Protein AF-A0A562NLX7-F1 (afdb_monomer_lite)

Foldseek 3Di:
DDDPDPPDLDADDDDPDDDPVNVVVRVVSVVVVVVVVPPDPDDDPDDPAWDWDADPVGWIWTWGADPVRDIDIDTD

Structure (mmCIF, N/CA/C/O backbone):
data_AF-A0A562NLX7-F1
#
_entry.id   AF-A0A562NLX7-F1
#
loop_
_atom_site.group_PDB
_atom_site.id
_atom_site.type_symbol
_atom_site.label_atom_id
_atom_site.label_alt_id
_atom_site.label_comp_id
_atom_site.label_asym_id
_atom_site.label_entity_id
_atom_site.label_seq_id
_atom_site.pdbx_PDB_ins_code
_atom_site.Cartn_x
_atom_site.Cartn_y
_atom_site.Cartn_z
_atom_site.occupancy
_atom_site.B_iso_or_equiv
_atom_site.auth_seq_id
_atom_site.auth_comp_id
_atom_site.auth_asym_id
_atom_site.auth_atom_id
_atom_site.pdbx_PDB_model_num
ATOM 1 N N . MET A 1 1 ? -20.662 -7.436 -11.154 1.00 39.06 1 MET A N 1
ATOM 2 C CA . MET A 1 1 ? -20.264 -6.027 -11.365 1.00 39.06 1 MET A CA 1
ATOM 3 C C . MET A 1 1 ? -18.752 -6.007 -11.588 1.00 39.06 1 MET A C 1
ATOM 5 O O . MET A 1 1 ? -18.021 -6.445 -10.710 1.00 39.06 1 MET A O 1
ATOM 9 N N . LYS A 1 2 ? -18.280 -5.694 -12.804 1.00 36.41 2 LYS A N 1
ATOM 10 C CA . LYS A 1 2 ? -16.855 -5.794 -13.174 1.00 36.41 2 LYS A CA 1
ATOM 11 C C . LYS A 1 2 ? -16.099 -4.591 -12.599 1.00 36.41 2 LYS A C 1
ATOM 13 O O . LYS A 1 2 ? -16.424 -3.460 -12.940 1.00 36.41 2 LYS A O 1
ATOM 18 N N . ARG A 1 3 ? -15.118 -4.837 -11.727 1.00 37.19 3 ARG A N 1
ATOM 19 C CA . ARG A 1 3 ? -14.187 -3.808 -11.237 1.00 37.19 3 ARG A CA 1
ATOM 20 C C . ARG A 1 3 ? -13.440 -3.200 -12.436 1.00 37.19 3 ARG A C 1
ATOM 22 O O . ARG A 1 3 ? -12.901 -3.984 -13.221 1.00 37.19 3 ARG A O 1
ATOM 29 N N . PRO A 1 4 ? -13.377 -1.867 -12.605 1.00 41.41 4 PRO A N 1
ATOM 30 C CA . PRO A 1 4 ? -12.476 -1.281 -13.583 1.00 41.41 4 PRO A CA 1
ATOM 31 C C . PRO A 1 4 ? -11.052 -1.579 -13.114 1.00 41.41 4 PRO A C 1
ATOM 33 O O . PRO A 1 4 ? -10.658 -1.218 -12.004 1.00 41.41 4 PRO A O 1
ATOM 36 N N . LEU A 1 5 ? -10.303 -2.318 -13.928 1.00 48.97 5 LEU A N 1
ATOM 37 C CA . LEU A 1 5 ? -8.871 -2.482 -13.729 1.00 48.97 5 LEU A CA 1
ATOM 38 C C . LEU A 1 5 ? -8.270 -1.072 -13.735 1.00 48.97 5 LEU A C 1
ATOM 40 O O . LEU A 1 5 ? -8.509 -0.317 -14.679 1.00 48.97 5 LEU A O 1
ATOM 44 N N . LEU A 1 6 ? -7.54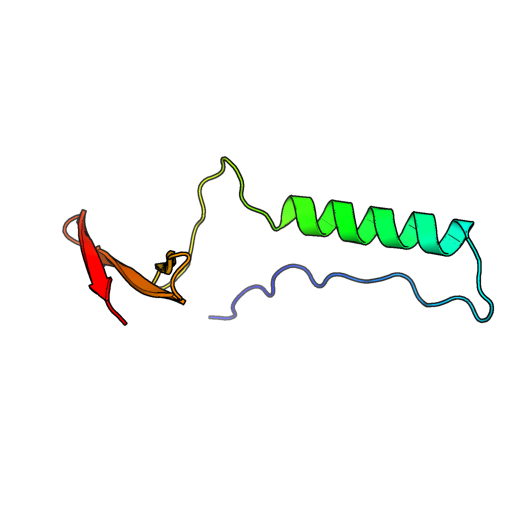4 -0.711 -12.66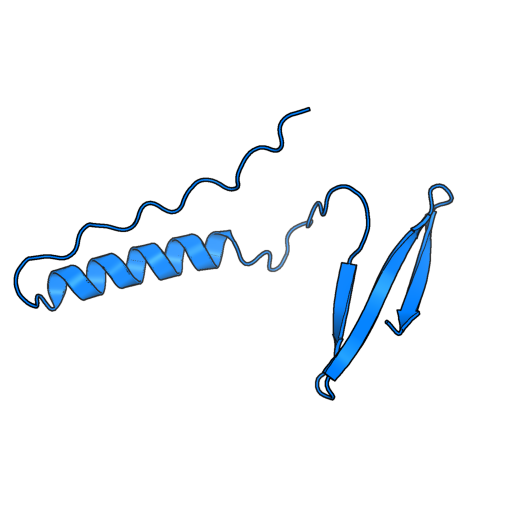9 1.00 51.59 6 LEU A N 1
ATOM 45 C CA . LEU A 1 6 ? -6.623 0.429 -12.672 1.00 51.59 6 LEU A CA 1
ATOM 46 C C . LEU A 1 6 ? -5.916 0.441 -14.029 1.00 51.59 6 LEU A C 1
ATOM 48 O O . LEU A 1 6 ? -5.399 -0.603 -14.431 1.00 51.59 6 LEU A O 1
ATOM 52 N N . GLY A 1 7 ? -5.994 1.568 -14.748 1.00 54.28 7 GLY A N 1
ATOM 53 C CA . GLY A 1 7 ? -5.506 1.687 -16.121 1.00 54.28 7 GLY A CA 1
ATOM 54 C C . GLY A 1 7 ? -4.168 0.974 -16.273 1.00 54.28 7 GLY A C 1
ATOM 55 O O . GLY A 1 7 ? -3.229 1.247 -15.529 1.00 54.28 7 GLY A O 1
ATOM 56 N N . SER A 1 8 ? -4.119 -0.014 -17.164 1.00 61.28 8 SER A N 1
ATOM 57 C CA . SER A 1 8 ? -2.939 -0.852 -17.336 1.00 61.28 8 SER A CA 1
ATOM 58 C C . SER A 1 8 ? -1.756 0.032 -17.721 1.00 61.28 8 SER A C 1
ATOM 60 O O . SER A 1 8 ? -1.766 0.627 -18.802 1.00 61.28 8 SER A O 1
ATOM 62 N N . VAL A 1 9 ? -0.749 0.121 -16.849 1.00 65.88 9 VAL A N 1
ATOM 63 C CA . VAL A 1 9 ? 0.518 0.784 -17.165 1.00 65.88 9 VAL A CA 1
ATOM 64 C C . VAL A 1 9 ? 1.129 0.047 -18.351 1.00 65.88 9 VAL A C 1
ATOM 66 O O . VAL A 1 9 ? 1.526 -1.113 -18.235 1.00 65.88 9 VAL A O 1
ATOM 69 N N . ARG A 1 10 ? 1.171 0.704 -19.512 1.00 73.62 10 ARG A N 1
ATOM 70 C CA . ARG A 1 10 ? 1.818 0.168 -20.708 1.00 73.62 10 ARG A CA 1
ATOM 71 C C . ARG A 1 10 ? 3.229 0.729 -20.779 1.00 73.62 10 ARG A C 1
ATOM 73 O O . ARG A 1 10 ? 3.423 1.888 -21.134 1.00 73.62 10 ARG A O 1
ATOM 80 N N . LEU A 1 11 ? 4.199 -0.094 -20.397 1.00 77.19 11 LEU A N 1
ATOM 81 C CA . LEU A 1 11 ? 5.609 0.267 -20.475 1.00 77.19 11 LEU A CA 1
ATOM 82 C C . LEU A 1 11 ? 6.086 0.248 -21.940 1.00 77.19 11 LEU A C 1
ATOM 84 O O . LEU A 1 11 ? 5.601 -0.577 -22.717 1.00 77.19 11 LEU A O 1
ATOM 88 N N . PRO A 1 12 ? 7.022 1.133 -22.328 1.00 76.38 12 PRO A N 1
ATOM 89 C CA . PRO A 1 12 ? 7.690 1.054 -23.622 1.00 76.38 12 PRO A CA 1
ATOM 90 C C . PRO A 1 12 ? 8.501 -0.239 -23.759 1.00 76.38 12 PRO A C 1
ATOM 92 O O . PRO A 1 12 ? 9.177 -0.651 -22.808 1.00 76.38 12 PRO A O 1
ATOM 95 N N . ASP A 1 13 ? 8.486 -0.829 -24.954 1.00 81.00 13 ASP A N 1
ATOM 96 C CA . ASP A 1 13 ? 9.275 -2.021 -25.264 1.00 81.00 13 ASP A CA 1
ATOM 97 C C . ASP A 1 13 ? 10.777 -1.758 -25.094 1.00 81.00 13 ASP A C 1
ATOM 99 O O . ASP A 1 13 ? 11.277 -0.645 -25.291 1.00 81.00 13 ASP A O 1
ATOM 103 N N . ALA A 1 14 ? 11.513 -2.789 -24.679 1.00 78.62 14 ALA A N 1
ATOM 104 C CA . ALA A 1 14 ? 12.953 -2.676 -24.525 1.00 78.62 14 ALA A CA 1
ATOM 105 C C . ALA A 1 14 ? 13.650 -2.609 -25.890 1.00 78.62 14 ALA A C 1
ATOM 107 O O . ALA A 1 14 ? 13.387 -3.455 -26.745 1.00 78.62 14 ALA A O 1
ATOM 108 N N . PRO A 1 15 ? 14.551 -1.633 -26.105 1.00 80.50 15 PRO A N 1
ATOM 109 C CA . PRO A 1 15 ? 15.365 -1.620 -27.308 1.00 80.50 15 PRO A CA 1
ATOM 110 C C . PRO A 1 15 ? 16.332 -2.821 -27.311 1.00 80.50 15 PRO A C 1
ATOM 112 O O . PRO A 1 15 ? 16.748 -3.279 -26.245 1.00 80.50 15 PRO A O 1
ATOM 115 N N . PRO A 1 16 ? 16.738 -3.312 -28.495 1.00 83.00 16 PRO A N 1
ATOM 116 C CA . PRO A 1 16 ? 17.622 -4.476 -28.635 1.00 83.00 16 PRO A CA 1
ATOM 117 C C . PRO A 1 16 ? 19.058 -4.233 -28.141 1.00 83.00 16 PRO A C 1
ATOM 119 O O . PRO A 1 16 ? 19.824 -5.177 -27.980 1.00 83.00 16 PRO A O 1
ATOM 122 N N . ALA A 1 17 ? 19.429 -2.976 -27.892 1.00 90.62 17 ALA A N 1
ATOM 123 C CA . ALA A 1 17 ? 20.690 -2.582 -27.282 1.00 90.62 17 ALA A CA 1
ATOM 124 C C . ALA A 1 17 ? 20.440 -1.485 -26.243 1.00 90.62 17 ALA A C 1
ATOM 126 O O . ALA A 1 17 ? 19.468 -0.730 -26.340 1.00 90.62 17 ALA A O 1
ATOM 127 N N . TYR A 1 18 ? 21.333 -1.383 -25.258 1.00 87.56 18 TYR A N 1
ATOM 128 C CA . TYR A 1 18 ? 21.239 -0.343 -24.241 1.00 87.56 18 TYR A CA 1
ATOM 129 C C . TYR A 1 18 ? 21.322 1.050 -24.875 1.00 87.56 18 TYR A C 1
ATOM 131 O O . TYR A 1 18 ? 22.242 1.356 -25.631 1.00 87.56 18 TYR A O 1
ATOM 139 N N . SER A 1 19 ? 20.363 1.907 -24.531 1.00 89.25 19 SER A N 1
ATOM 140 C CA . SER A 1 19 ? 20.337 3.309 -24.932 1.00 89.25 19 SER A CA 1
ATOM 141 C C . SER A 1 19 ? 19.994 4.159 -23.722 1.00 89.25 19 SER A C 1
ATOM 143 O O . SER A 1 19 ? 18.903 4.053 -23.161 1.00 89.25 19 SER A O 1
ATOM 145 N N . GLN A 1 20 ? 20.919 5.039 -23.340 1.00 89.31 20 GLN A N 1
ATOM 146 C CA . GLN A 1 20 ? 20.730 5.944 -22.209 1.00 89.31 20 GLN A CA 1
ATOM 147 C C . GLN A 1 20 ? 19.509 6.853 -22.410 1.00 89.31 20 GLN A C 1
ATOM 149 O O . GLN A 1 20 ? 18.751 7.089 -21.474 1.00 89.31 20 GLN A O 1
ATOM 154 N N . MET A 1 21 ? 19.274 7.326 -23.640 1.00 88.00 21 MET A N 1
ATOM 155 C CA . MET A 1 21 ? 18.105 8.156 -23.945 1.00 88.00 21 MET A CA 1
ATOM 156 C C . MET A 1 21 ? 16.791 7.380 -23.803 1.00 88.00 21 MET A C 1
ATOM 158 O O . MET A 1 21 ? 15.822 7.921 -23.271 1.00 88.00 21 MET A O 1
ATOM 162 N N . ALA A 1 22 ? 16.761 6.117 -24.240 1.00 87.69 22 ALA A N 1
ATOM 163 C CA . ALA A 1 22 ? 15.580 5.266 -24.097 1.00 87.69 22 ALA A CA 1
ATOM 164 C C . ALA A 1 22 ? 15.275 4.970 -22.620 1.00 87.69 22 ALA A C 1
ATOM 166 O O . ALA A 1 22 ? 14.114 5.003 -22.212 1.00 87.69 22 ALA A O 1
ATOM 167 N N . GLU A 1 23 ? 16.311 4.758 -21.808 1.00 89.19 23 GLU A N 1
ATOM 168 C CA . GLU A 1 23 ? 16.155 4.493 -20.377 1.00 89.19 23 GLU A CA 1
ATOM 169 C C . GLU A 1 23 ? 15.664 5.728 -19.607 1.00 89.19 23 GLU A C 1
ATOM 171 O O . GLU A 1 23 ? 14.747 5.630 -18.794 1.00 89.19 23 GLU A O 1
ATOM 176 N N . ILE A 1 24 ? 16.177 6.922 -19.930 1.00 90.38 24 ILE A N 1
ATOM 177 C CA . ILE A 1 24 ? 15.679 8.185 -19.358 1.00 90.38 24 ILE A CA 1
ATOM 178 C C . ILE A 1 24 ? 14.193 8.385 -19.689 1.00 90.38 24 ILE A C 1
ATOM 180 O O . ILE A 1 24 ? 13.412 8.786 -18.823 1.00 90.38 24 ILE A O 1
ATOM 184 N N . ALA A 1 25 ? 13.783 8.108 -20.930 1.00 88.38 25 ALA A N 1
ATOM 185 C CA . ALA A 1 25 ? 12.387 8.230 -21.338 1.00 88.38 25 ALA A CA 1
ATOM 186 C C . ALA A 1 25 ? 11.483 7.234 -20.594 1.00 88.38 25 ALA A C 1
ATOM 188 O O . ALA A 1 25 ? 10.421 7.622 -20.104 1.00 88.38 25 ALA A O 1
ATOM 189 N N . ARG A 1 26 ? 11.920 5.976 -20.452 1.00 86.44 26 ARG A N 1
ATOM 190 C CA . ARG A 1 26 ? 11.203 4.949 -19.684 1.00 86.44 26 ARG A CA 1
ATOM 191 C C . ARG A 1 26 ? 11.040 5.355 -18.219 1.00 86.44 26 ARG A C 1
ATOM 193 O O . ARG A 1 26 ? 9.922 5.308 -17.710 1.00 86.44 26 ARG A O 1
ATOM 200 N N . ASN A 1 27 ? 12.113 5.800 -17.568 1.00 89.69 27 ASN A N 1
ATOM 201 C CA . ASN A 1 27 ? 12.079 6.185 -16.155 1.00 89.69 27 ASN A CA 1
ATOM 202 C C . ASN A 1 27 ? 11.115 7.347 -15.905 1.00 89.69 27 ASN A C 1
ATOM 204 O O . ASN A 1 27 ? 10.314 7.279 -14.978 1.00 89.69 27 ASN A O 1
ATOM 208 N N . ARG A 1 28 ? 11.076 8.344 -16.799 1.00 88.12 28 ARG A N 1
ATOM 209 C CA . ARG A 1 28 ? 10.096 9.441 -16.718 1.00 88.12 28 ARG A CA 1
ATOM 210 C C . ARG A 1 28 ? 8.648 8.958 -16.779 1.00 88.12 28 ARG A C 1
ATOM 212 O O . ARG A 1 28 ? 7.807 9.490 -16.060 1.00 88.12 28 ARG A O 1
ATOM 219 N N . VAL A 1 29 ? 8.342 7.970 -17.624 1.00 86.25 29 VAL A N 1
ATOM 220 C CA . VAL A 1 29 ? 6.987 7.396 -17.712 1.00 86.25 29 VAL A CA 1
ATOM 221 C C . VAL A 1 29 ? 6.631 6.664 -16.419 1.00 86.25 29 VAL A C 1
ATOM 223 O O . VAL A 1 29 ? 5.546 6.873 -15.883 1.00 86.25 29 VAL A O 1
ATOM 226 N N . ILE A 1 30 ? 7.553 5.858 -15.884 1.00 84.69 30 ILE A N 1
ATOM 227 C CA . ILE A 1 30 ? 7.348 5.140 -14.618 1.00 84.69 30 ILE A CA 1
ATOM 228 C C . ILE A 1 30 ? 7.107 6.127 -13.472 1.00 84.69 30 ILE A C 1
ATOM 230 O O . ILE A 1 30 ? 6.132 5.985 -12.739 1.00 84.69 30 ILE A O 1
ATOM 234 N N . GLU A 1 31 ? 7.951 7.150 -13.341 1.00 85.06 31 GLU A N 1
ATOM 235 C CA . GLU A 1 31 ? 7.830 8.174 -12.301 1.00 85.06 31 GLU A CA 1
ATOM 236 C C . GLU A 1 31 ? 6.516 8.955 -12.413 1.00 85.06 31 GLU A C 1
ATOM 238 O O . GLU A 1 31 ? 5.837 9.167 -11.406 1.00 85.06 31 GLU A O 1
ATOM 243 N N . ALA A 1 32 ? 6.113 9.335 -13.629 1.00 82.81 32 ALA A N 1
ATOM 244 C CA . ALA A 1 32 ? 4.866 10.055 -13.865 1.00 82.81 32 ALA A CA 1
ATOM 245 C C . ALA A 1 32 ? 3.63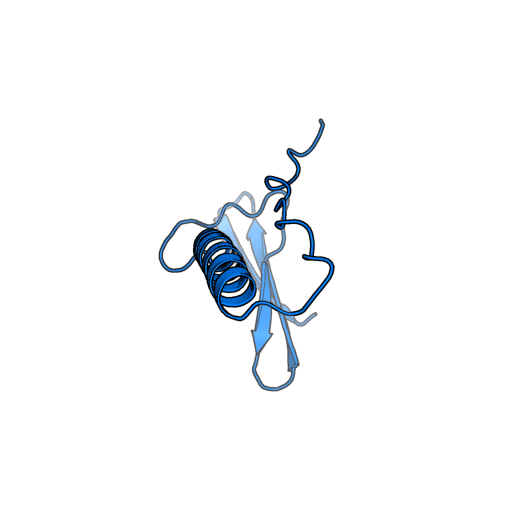0 9.221 -13.491 1.00 82.81 32 ALA A C 1
ATOM 247 O O . ALA A 1 32 ? 2.715 9.733 -12.843 1.00 82.81 32 ALA A O 1
ATOM 248 N N . GLU A 1 33 ? 3.591 7.940 -13.860 1.00 78.50 33 GLU A N 1
ATOM 249 C CA . GLU A 1 33 ? 2.469 7.053 -13.522 1.00 78.50 33 GLU A CA 1
ATOM 250 C C . GLU A 1 33 ? 2.460 6.662 -12.036 1.00 78.50 33 GLU A C 1
ATOM 252 O O . GLU A 1 33 ? 1.399 6.576 -11.405 1.00 78.50 33 GLU A O 1
ATOM 257 N N . PHE A 1 34 ? 3.636 6.506 -11.427 1.00 73.06 34 PHE A N 1
ATOM 258 C CA . PHE A 1 34 ? 3.755 6.256 -9.994 1.00 73.06 34 PHE A CA 1
ATOM 259 C C . PHE A 1 34 ? 3.281 7.463 -9.174 1.00 73.06 34 PHE A C 1
ATOM 261 O O . PHE A 1 34 ? 2.510 7.301 -8.225 1.00 73.06 34 PHE A O 1
ATOM 268 N N . ALA A 1 35 ? 3.644 8.683 -9.585 1.00 71.50 35 ALA A N 1
ATOM 269 C CA . ALA A 1 35 ? 3.167 9.918 -8.965 1.00 71.50 35 ALA A CA 1
ATOM 270 C C . ALA A 1 35 ? 1.638 10.074 -9.055 1.00 71.50 35 ALA A C 1
ATOM 272 O O . ALA A 1 35 ? 1.020 10.563 -8.112 1.00 71.50 35 ALA A O 1
ATOM 273 N N . LYS A 1 36 ? 1.008 9.613 -10.145 1.00 68.94 36 LYS A N 1
ATOM 274 C CA . LYS A 1 36 ? -0.462 9.595 -10.285 1.00 68.94 36 LYS A CA 1
ATOM 275 C C . LYS A 1 36 ? -1.134 8.571 -9.369 1.00 68.94 36 LYS A C 1
ATOM 277 O O . LYS A 1 36 ? -2.253 8.795 -8.912 1.00 68.94 36 LYS A O 1
ATOM 282 N N . THR A 1 37 ? -0.460 7.455 -9.100 1.00 61.44 37 THR A N 1
ATOM 283 C CA . THR A 1 37 ? -0.975 6.381 -8.234 1.00 61.44 37 THR A CA 1
ATOM 284 C C . THR A 1 37 ? -0.812 6.719 -6.751 1.00 61.44 37 THR A C 1
ATOM 286 O O . THR A 1 37 ? -1.616 6.299 -5.915 1.00 61.44 37 THR A O 1
ATOM 289 N N . PHE A 1 38 ? 0.200 7.512 -6.406 1.00 61.12 38 PHE A N 1
ATOM 290 C CA . PHE A 1 38 ? 0.461 7.926 -5.038 1.00 61.12 38 PHE A CA 1
ATOM 291 C C . PHE A 1 38 ? -0.478 9.066 -4.620 1.00 61.12 38 PHE A C 1
ATOM 293 O O . PHE A 1 38 ? -0.221 10.246 -4.851 1.00 61.12 38 PHE A O 1
ATOM 300 N N . ARG A 1 39 ? -1.601 8.703 -3.991 1.00 57.09 39 ARG A N 1
ATOM 301 C CA . ARG A 1 39 ? -2.645 9.631 -3.527 1.00 57.09 39 ARG A CA 1
ATOM 302 C C . ARG A 1 39 ? -2.183 10.441 -2.305 1.00 57.09 39 ARG A C 1
ATOM 304 O O . ARG A 1 39 ? -2.633 10.220 -1.185 1.00 57.09 39 ARG A O 1
ATOM 311 N N . LYS A 1 40 ? -1.267 11.389 -2.507 1.00 54.22 40 LYS A N 1
ATOM 312 C CA . LYS A 1 40 ? -0.937 12.434 -1.527 1.00 54.22 40 LYS A CA 1
ATOM 313 C C . LYS A 1 40 ? -1.897 13.614 -1.703 1.00 54.22 40 LYS A C 1
ATOM 315 O O . LYS A 1 40 ? -1.954 14.201 -2.778 1.00 54.22 40 LYS A O 1
ATOM 320 N N . GLY A 1 41 ? -2.643 13.960 -0.652 1.00 45.16 41 GLY A N 1
ATOM 321 C CA . GLY A 1 41 ? -3.499 15.156 -0.623 1.00 45.16 41 GLY A CA 1
ATOM 322 C C . GLY A 1 41 ? -4.798 15.072 -1.436 1.00 45.16 41 GLY A C 1
ATOM 323 O O . GLY A 1 41 ? -5.320 16.109 -1.834 1.00 45.16 41 GLY A O 1
ATOM 324 N N . ARG A 1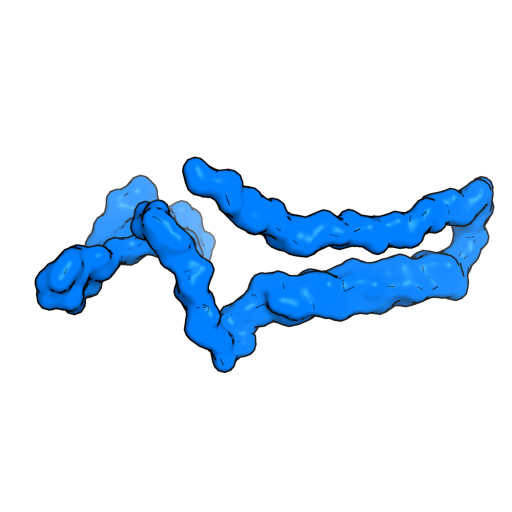 42 ? -5.309 13.865 -1.717 1.00 42.34 42 ARG A N 1
ATOM 325 C CA . ARG A 1 42 ? -6.618 13.652 -2.360 1.00 42.34 42 ARG A CA 1
ATOM 326 C C . ARG A 1 42 ? -7.404 12.555 -1.652 1.00 42.34 42 ARG A C 1
ATOM 328 O O . ARG A 1 42 ? -6.805 11.592 -1.165 1.00 42.34 42 ARG A O 1
ATOM 335 N N . ASP A 1 43 ? -8.727 12.685 -1.663 1.00 44.41 43 ASP A N 1
ATOM 336 C CA . ASP A 1 43 ? -9.641 11.690 -1.109 1.00 44.41 43 ASP A CA 1
ATOM 337 C C . ASP A 1 43 ? -9.408 10.335 -1.783 1.00 44.41 43 ASP A C 1
ATOM 339 O O . ASP A 1 43 ? -9.411 10.189 -3.009 1.00 44.41 43 ASP A O 1
ATOM 343 N N . THR A 1 44 ? -9.123 9.328 -0.963 1.00 55.25 44 THR A N 1
ATOM 344 C CA . THR A 1 44 ? -8.904 7.965 -1.431 1.00 55.25 44 THR A CA 1
ATOM 345 C C . THR A 1 44 ? -10.186 7.180 -1.230 1.00 55.25 44 THR A C 1
ATOM 347 O O . THR A 1 44 ? -10.458 6.706 -0.133 1.00 55.25 44 THR A O 1
ATOM 350 N N . GLU A 1 45 ? -10.957 7.007 -2.303 1.00 52.38 45 GLU A N 1
ATOM 351 C CA . GLU A 1 45 ? -12.018 6.002 -2.332 1.00 52.38 45 GLU A CA 1
ATOM 352 C C . GLU A 1 45 ? -11.362 4.611 -2.375 1.00 52.38 45 GLU A C 1
ATOM 354 O O . GLU A 1 45 ? -10.796 4.189 -3.392 1.00 52.38 45 GLU A O 1
ATOM 359 N N . ILE A 1 46 ? -11.348 3.946 -1.220 1.00 65.31 46 ILE A N 1
ATOM 360 C CA . ILE A 1 46 ? -11.117 2.506 -1.078 1.00 65.31 46 ILE A CA 1
ATOM 361 C C . ILE A 1 46 ? -12.518 1.903 -1.143 1.00 65.31 46 ILE A C 1
ATOM 363 O O . ILE A 1 46 ? -13.360 2.360 -0.384 1.00 65.31 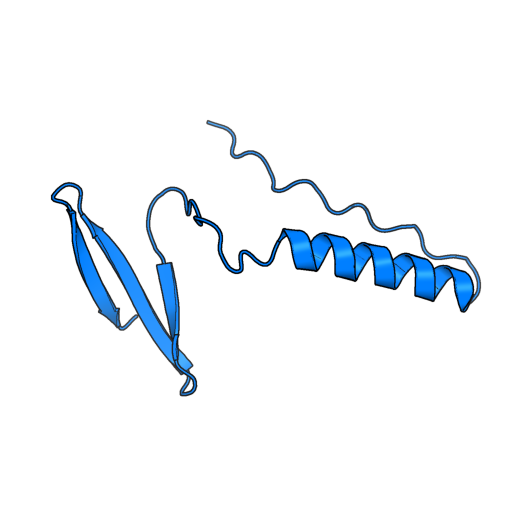46 ILE A O 1
ATOM 367 N N . GLY A 1 47 ? -12.774 0.960 -2.061 1.00 63.53 47 GLY A N 1
ATOM 368 C CA . GLY A 1 47 ? -14.107 0.380 -2.307 1.00 63.53 47 GLY A CA 1
ATOM 369 C C . GLY A 1 47 ? -14.715 -0.343 -1.093 1.00 63.53 47 GLY A C 1
ATOM 370 O O . GLY A 1 47 ? -14.801 0.202 -0.002 1.00 63.53 47 GLY A O 1
ATOM 371 N N . GLU A 1 48 ? -15.154 -1.595 -1.226 1.00 59.91 48 GLU A N 1
ATOM 372 C CA . GLU A 1 48 ? -15.690 -2.331 -0.067 1.00 59.91 48 GLU A CA 1
ATOM 373 C C . GLU A 1 48 ? -14.590 -2.660 0.967 1.00 59.91 48 GLU A C 1
ATOM 375 O O . GLU A 1 48 ? -13.922 -3.689 0.902 1.00 59.91 48 GLU A O 1
ATOM 380 N N . GLY A 1 49 ? -14.399 -1.717 1.897 1.00 60.94 49 GLY A N 1
ATOM 381 C CA . GLY A 1 49 ? -14.123 -1.909 3.317 1.00 60.94 49 GLY A CA 1
ATOM 382 C C . GLY A 1 49 ? -12.822 -2.605 3.694 1.00 60.94 49 GLY A C 1
ATOM 383 O O . GLY A 1 49 ? -12.833 -3.812 3.915 1.00 60.94 49 GLY A O 1
ATOM 384 N N . ARG A 1 50 ? -11.748 -1.818 3.884 1.00 64.69 50 ARG A N 1
ATOM 385 C CA . ARG A 1 50 ? -10.692 -1.980 4.916 1.00 64.69 50 ARG A CA 1
ATOM 386 C C . ARG A 1 50 ? -9.482 -1.111 4.565 1.00 64.69 50 ARG A C 1
ATOM 388 O O . ARG A 1 50 ? -8.854 -1.318 3.530 1.00 64.69 50 ARG A O 1
ATOM 395 N N . LEU A 1 51 ? -9.106 -0.192 5.452 1.00 78.31 51 LEU A N 1
ATOM 396 C CA . LEU A 1 51 ? -7.808 0.483 5.392 1.00 78.31 51 LEU A CA 1
ATOM 397 C C . LEU A 1 51 ? -6.838 -0.268 6.310 1.00 78.31 51 LEU A C 1
ATOM 399 O O . LEU A 1 51 ? -7.140 -0.452 7.485 1.00 78.31 51 LEU A O 1
ATOM 403 N N . ILE A 1 52 ? -5.696 -0.721 5.787 1.00 79.31 52 ILE A N 1
ATOM 404 C CA . ILE A 1 52 ? -4.618 -1.284 6.609 1.00 79.31 52 ILE A CA 1
ATOM 405 C C . ILE A 1 52 ? -3.503 -0.254 6.752 1.00 79.31 52 ILE A C 1
ATOM 407 O O . ILE A 1 52 ? -2.958 0.204 5.750 1.00 79.31 52 ILE A O 1
ATOM 411 N N . LEU A 1 53 ? -3.141 0.060 7.991 1.00 80.00 53 LEU A N 1
ATOM 412 C CA . LEU A 1 53 ? -1.996 0.893 8.339 1.00 80.00 53 LEU A CA 1
ATOM 413 C C . LEU A 1 53 ? -0.931 0.026 9.004 1.00 80.00 53 LEU A C 1
ATOM 415 O O . LEU A 1 53 ? -1.216 -0.672 9.973 1.00 80.00 53 LEU A O 1
ATOM 419 N N . THR A 1 54 ? 0.292 0.072 8.490 1.00 78.12 54 THR A N 1
ATOM 420 C CA . THR A 1 54 ? 1.436 -0.623 9.088 1.00 78.12 54 THR A CA 1
ATOM 421 C C . THR A 1 54 ? 2.312 0.405 9.787 1.00 78.12 54 THR A C 1
ATOM 423 O O . THR A 1 54 ? 2.770 1.358 9.158 1.00 78.12 54 THR A O 1
ATOM 426 N N . VAL A 1 55 ? 2.534 0.236 11.087 1.00 83.12 55 VAL A N 1
ATOM 427 C CA . VAL A 1 55 ? 3.469 1.069 11.857 1.00 83.12 55 VAL A CA 1
ATOM 428 C C . VAL A 1 55 ? 4.920 0.625 11.615 1.00 83.12 55 VAL A C 1
ATOM 430 O O . VAL A 1 55 ? 5.146 -0.502 11.173 1.00 83.12 55 VAL A O 1
ATOM 433 N N . PRO A 1 56 ? 5.931 1.471 11.899 1.00 85.12 56 PRO A N 1
ATOM 434 C CA . PRO A 1 56 ? 7.334 1.170 11.581 1.00 85.12 56 PRO A CA 1
ATOM 435 C C . PRO A 1 56 ? 7.882 -0.119 12.206 1.00 85.12 56 PRO 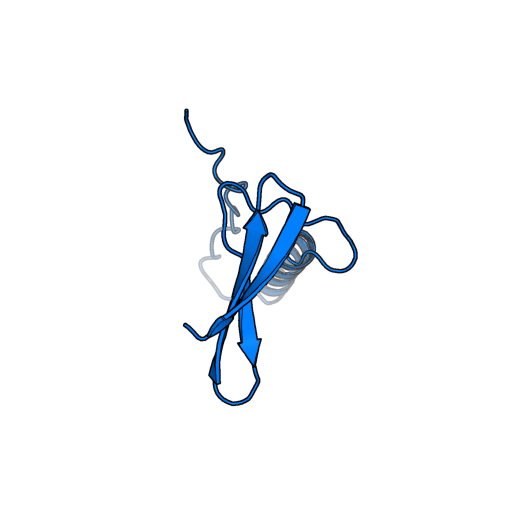A C 1
ATOM 437 O O . PRO A 1 56 ? 8.791 -0.733 11.659 1.00 85.12 56 PRO A O 1
ATOM 440 N N . ASN A 1 57 ? 7.317 -0.551 13.334 1.00 86.94 57 ASN A N 1
ATOM 441 C CA . ASN A 1 57 ? 7.663 -1.808 14.002 1.00 86.94 57 ASN A CA 1
ATOM 442 C C . ASN A 1 57 ? 6.996 -3.049 13.363 1.00 86.94 57 ASN A C 1
ATOM 444 O O . ASN A 1 57 ? 7.140 -4.152 13.881 1.00 86.94 57 ASN A O 1
ATOM 448 N N . GLY A 1 58 ? 6.241 -2.878 12.274 1.00 76.56 58 GLY A N 1
ATOM 449 C CA . GLY A 1 58 ? 5.578 -3.948 11.534 1.00 76.56 58 GLY A CA 1
ATOM 450 C C . GLY A 1 58 ? 4.162 -4.294 12.000 1.00 76.56 58 GLY A C 1
ATOM 451 O O . GLY A 1 58 ? 3.496 -5.071 11.316 1.00 76.56 58 GLY A O 1
ATOM 452 N N . THR A 1 59 ? 3.656 -3.726 13.104 1.00 85.38 59 THR A N 1
ATOM 453 C CA . THR A 1 59 ? 2.266 -3.970 13.534 1.00 85.38 59 THR A CA 1
ATOM 454 C C . THR A 1 59 ? 1.282 -3.419 12.506 1.00 85.38 59 THR A C 1
ATOM 456 O O . THR A 1 59 ? 1.468 -2.333 11.953 1.00 85.38 59 THR A O 1
ATOM 459 N N . ARG A 1 60 ? 0.209 -4.166 12.255 1.00 84.56 60 ARG A N 1
ATOM 460 C CA . ARG A 1 60 ? -0.815 -3.814 11.276 1.00 84.56 60 ARG A CA 1
ATOM 461 C C . ARG A 1 60 ? -2.102 -3.455 11.997 1.00 84.56 60 ARG A C 1
ATOM 463 O O . ARG A 1 60 ? -2.503 -4.118 12.945 1.00 84.56 60 ARG A O 1
ATOM 470 N N . TRP A 1 61 ? -2.747 -2.406 11.521 1.00 84.75 61 TRP A N 1
ATOM 471 C CA . TRP A 1 61 ? -4.000 -1.899 12.052 1.00 84.75 61 TRP A CA 1
ATOM 472 C C . TRP A 1 61 ? -5.022 -1.840 10.939 1.00 84.75 61 TRP A C 1
ATOM 474 O O . TRP A 1 61 ? -4.768 -1.269 9.881 1.00 84.75 61 TRP A O 1
ATOM 484 N N . GLN A 1 62 ? -6.184 -2.419 11.185 1.00 84.88 62 GLN A N 1
ATOM 485 C CA . GLN A 1 62 ? -7.357 -2.282 10.350 1.00 84.88 62 GLN A CA 1
ATOM 486 C C . GLN A 1 62 ? -8.189 -1.105 10.838 1.00 84.88 62 GLN A C 1
ATOM 488 O O . GLN A 1 62 ? -8.616 -1.082 11.988 1.00 84.88 62 GLN A O 1
ATOM 493 N N . VAL A 1 63 ? -8.466 -0.174 9.932 1.00 87.31 63 VAL A N 1
ATOM 494 C CA . VAL A 1 63 ? -9.372 0.949 10.141 1.00 87.31 63 VAL A CA 1
ATOM 495 C C . VAL A 1 63 ? -10.643 0.725 9.323 1.00 87.31 63 VAL A C 1
ATOM 497 O O . VAL A 1 63 ? -10.586 0.426 8.124 1.00 87.31 63 VAL A O 1
ATOM 500 N N . THR A 1 64 ? -11.794 0.851 9.980 1.00 83.81 64 THR A N 1
ATOM 501 C CA . THR A 1 64 ? -13.128 0.696 9.381 1.00 83.81 64 THR A CA 1
ATOM 502 C C . THR A 1 64 ? -14.055 1.812 9.830 1.00 83.81 64 THR A C 1
ATOM 504 O O . THR A 1 64 ? -13.961 2.280 10.964 1.00 83.81 64 THR A O 1
ATOM 507 N N . VAL A 1 65 ? -14.972 2.205 8.948 1.00 85.69 65 VAL A N 1
ATOM 508 C CA . VAL A 1 65 ? -16.078 3.112 9.268 1.00 85.69 65 VAL A CA 1
ATOM 509 C C . VAL A 1 65 ? -17.370 2.312 9.167 1.00 85.69 65 VAL A C 1
ATOM 511 O O . VAL A 1 65 ? -17.607 1.653 8.155 1.00 85.69 65 VAL A O 1
ATOM 514 N N . SER A 1 66 ? -18.172 2.311 10.228 1.00 83.19 66 SER A N 1
ATOM 515 C CA . SER A 1 66 ? -19.485 1.662 10.218 1.00 83.19 66 SER A CA 1
ATOM 516 C C . SER A 1 66 ? -20.521 2.517 9.480 1.00 83.19 66 SER A C 1
ATOM 518 O O . SER A 1 66 ? -20.348 3.724 9.326 1.00 83.19 66 SER A O 1
ATOM 520 N N . ASN A 1 67 ? -21.658 1.924 9.103 1.00 83.00 67 ASN A N 1
ATOM 521 C CA . ASN A 1 67 ? -22.782 2.669 8.511 1.00 83.00 67 ASN A CA 1
ATOM 522 C C . ASN A 1 67 ? -23.382 3.729 9.456 1.00 83.00 67 ASN A C 1
ATOM 524 O O . ASN A 1 67 ? -24.103 4.610 9.002 1.00 83.00 67 ASN A O 1
ATOM 528 N N . ALA A 1 68 ? -23.082 3.661 10.758 1.00 90.62 68 ALA A N 1
ATOM 529 C CA . ALA A 1 68 ? -23.445 4.683 11.739 1.00 90.62 68 ALA A CA 1
ATOM 530 C C . ALA A 1 68 ? -22.401 5.817 11.839 1.00 90.62 68 ALA A C 1
ATOM 532 O O . ALA A 1 68 ? -22.521 6.684 12.699 1.00 90.62 68 ALA A O 1
ATOM 533 N N . GLY A 1 69 ? -21.353 5.797 11.007 1.00 84.19 69 GLY A N 1
ATOM 534 C CA . GLY A 1 69 ? -20.268 6.780 11.018 1.00 84.19 69 GLY A CA 1
ATOM 535 C C . GLY A 1 69 ? -19.214 6.555 12.105 1.00 84.19 69 GLY A C 1
ATOM 536 O O . GLY A 1 69 ? -18.370 7.421 12.320 1.00 84.19 69 GLY A O 1
ATOM 537 N N . ALA A 1 70 ? -19.227 5.411 12.797 1.00 88.75 70 ALA A N 1
ATOM 538 C CA . ALA A 1 70 ? -18.236 5.124 13.831 1.00 88.75 70 ALA A CA 1
ATOM 539 C C . ALA A 1 70 ? -16.909 4.671 13.204 1.00 88.75 70 ALA A C 1
ATOM 541 O O . ALA A 1 70 ? -16.879 3.677 12.475 1.00 88.75 70 ALA A O 1
ATOM 542 N N . LEU A 1 71 ? -15.822 5.379 13.516 1.00 89.94 71 LEU A N 1
ATOM 543 C CA . LEU A 1 71 ? -14.456 5.017 13.139 1.00 89.94 71 LEU A CA 1
ATOM 544 C C . LEU A 1 71 ? -13.852 4.083 14.196 1.00 89.94 71 LEU A C 1
ATOM 546 O O . LEU A 1 71 ? -13.811 4.428 15.375 1.00 89.94 71 LEU A O 1
ATOM 550 N N . SER A 1 72 ? -13.342 2.927 13.776 1.00 88.25 72 SER A N 1
ATOM 551 C CA . SER A 1 72 ? -12.665 1.973 14.661 1.00 88.25 72 SER A CA 1
ATOM 552 C C . SER A 1 72 ? -11.320 1.536 14.098 1.00 88.25 72 SER A C 1
ATOM 554 O O . SER A 1 72 ? -11.190 1.353 12.886 1.00 88.25 72 SER A O 1
ATOM 556 N N . ALA A 1 73 ? -10.351 1.307 14.987 1.00 89.94 73 ALA A N 1
ATOM 557 C CA . ALA A 1 73 ? -9.043 0.749 14.666 1.00 89.94 73 ALA A CA 1
ATOM 558 C C . ALA A 1 73 ? -8.795 -0.521 15.494 1.00 89.94 73 ALA A C 1
ATOM 560 O O . ALA A 1 73 ? -8.912 -0.493 16.717 1.00 89.94 73 ALA A O 1
ATOM 561 N N . VAL A 1 74 ? -8.457 -1.626 14.831 1.00 86.56 74 VAL A N 1
ATOM 562 C CA . VAL A 1 74 ? -8.196 -2.925 15.470 1.00 86.56 74 VAL A CA 1
ATOM 563 C C . VAL A 1 74 ? -6.881 -3.487 14.941 1.00 86.56 74 VAL A C 1
ATOM 565 O O . VAL A 1 74 ? -6.616 -3.397 13.743 1.00 86.56 74 VAL A O 1
ATOM 568 N N . ALA A 1 75 ? -6.047 -4.043 15.819 1.00 85.62 75 ALA A N 1
ATOM 569 C CA . ALA A 1 75 ? -4.827 -4.729 15.403 1.00 85.62 75 ALA A CA 1
ATOM 570 C C . ALA A 1 75 ? -5.169 -5.995 14.596 1.00 85.62 75 ALA A C 1
ATOM 572 O O . ALA A 1 75 ? -6.141 -6.685 14.909 1.00 85.62 75 ALA A O 1
ATOM 573 N N . VAL A 1 76 ? -4.379 -6.276 13.558 1.00 77.75 76 VAL A N 1
ATOM 574 C CA . VAL A 1 76 ? -4.521 -7.451 12.677 1.00 77.75 76 VAL A CA 1
ATOM 575 C C . VAL A 1 76 ? -3.332 -8.376 12.843 1.00 77.75 76 VAL A C 1
ATOM 577 O O . VAL A 1 76 ? -2.194 -7.852 12.829 1.00 77.75 76 VAL A O 1
#

pLDDT: mean 74.49, std 15.58, range [36.41, 90.62]

Secondary structure (DSSP, 8-state):
-PPPP-----PPPPPSS--HHHHHHHHHHHHHHHHHHS-SSS-----SS-EEEE-TTS-EEEEEE-TT--EEEEE-

Sequence (76 aa):
MKRPLLGSVRLPDAPPAYSQMAEIARNRVIEAEFAKTFRKGRDTEIGEGRLILTVPNGTRWQVTVSNAGALSAVAV

Radius of gyration: 18.94 Å; chains: 1; bounding box: 45×23×44 Å

Organism: NCBI:txid384678